Protein AF-A0A3D0PG69-F1 (afdb_monomer_lite)

pLDDT: mean 70.53, std 18.18, range [28.84, 92.44]

Foldseek 3Di:
DDPPDPPPLPFQAVVLQVQCQVCLQVVVLVSNQQQADQPDDCGSVNVSVVSVVVCQFFVNKHKHKDWDPADPVSWTKIKIWIWGWGDDPRWIKIKTKIWIWGWGDPNRHTYDIDTPDIDIDMDIDDDDDDDDDDDDDDDPPDDDDDD

Sequence (147 aa):
MSCQIPAAHAQLSGALVDQLESALNNGDTSALADLVASSDEIGGSELETRYSQLRRQFPDSQWTLAAGQDLADGRNTLNVSVVGNGSQDGRDFRLQASQTLAVRSNGLTLGSQEVLAEESIVRSGERDLAVSVMAPDTVLTGQRYDL

Structure (mmCIF, N/CA/C/O backbone):
data_AF-A0A3D0PG69-F1
#
_entry.id   AF-A0A3D0PG69-F1
#
loop_
_atom_site.group_PDB
_atom_site.id
_atom_site.type_symbol
_atom_site.label_atom_id
_atom_site.label_alt_id
_atom_site.label_comp_id
_atom_site.label_asym_id
_atom_site.label_entity_id
_atom_site.label_seq_id
_atom_site.pdbx_PDB_ins_code
_atom_site.Cartn_x
_atom_site.Cartn_y
_atom_site.Cartn_z
_atom_site.occupancy
_atom_site.B_iso_or_equiv
_atom_site.auth_seq_id
_atom_site.auth_comp_id
_atom_site.auth_asym_id
_atom_site.auth_atom_id
_atom_site.pdbx_PDB_model_num
ATOM 1 N N . MET A 1 1 ? 16.226 -1.590 -43.692 1.00 45.12 1 MET A N 1
ATOM 2 C CA . MET A 1 1 ? 16.018 -2.492 -42.540 1.00 45.12 1 MET A CA 1
ATOM 3 C C . MET A 1 1 ? 16.258 -1.673 -41.288 1.00 45.12 1 MET A C 1
ATOM 5 O O . MET A 1 1 ? 17.405 -1.447 -40.936 1.00 45.12 1 MET A O 1
ATOM 9 N N . SER A 1 2 ? 15.198 -1.130 -40.694 1.00 47.41 2 SER A N 1
ATOM 10 C CA . SER A 1 2 ? 15.302 -0.382 -39.440 1.00 47.41 2 SER A CA 1
ATOM 11 C C . SER A 1 2 ? 15.137 -1.377 -38.298 1.00 47.41 2 SER A C 1
ATOM 13 O O . SER A 1 2 ? 14.034 -1.865 -38.070 1.00 47.41 2 SER A O 1
ATOM 15 N N . CYS A 1 3 ? 16.232 -1.729 -37.625 1.00 42.84 3 CYS A N 1
ATOM 16 C CA . CYS A 1 3 ? 16.157 -2.422 -36.344 1.00 42.84 3 CYS A CA 1
ATOM 17 C C . CYS A 1 3 ? 15.635 -1.424 -35.310 1.00 42.84 3 CYS A C 1
ATOM 19 O O . CYS A 1 3 ? 16.377 -0.576 -34.822 1.00 42.84 3 CYS A O 1
ATOM 21 N N . GLN A 1 4 ? 14.343 -1.504 -35.016 1.00 44.91 4 GLN A N 1
ATOM 22 C CA . GLN A 1 4 ? 13.753 -0.851 -33.860 1.00 44.91 4 GLN A CA 1
ATOM 23 C C . GLN A 1 4 ? 14.171 -1.674 -32.638 1.00 44.91 4 GLN A C 1
ATOM 25 O O . GLN A 1 4 ? 13.688 -2.785 -32.432 1.00 44.91 4 GLN A O 1
ATOM 30 N N . ILE A 1 5 ? 15.149 -1.173 -31.885 1.00 46.53 5 ILE A N 1
ATOM 31 C CA . ILE A 1 5 ? 15.514 -1.723 -30.577 1.00 46.53 5 ILE A CA 1
ATOM 32 C C . ILE A 1 5 ? 14.275 -1.513 -29.695 1.00 46.53 5 ILE A C 1
ATOM 34 O O . ILE A 1 5 ? 13.860 -0.359 -29.550 1.00 46.53 5 ILE A O 1
ATOM 38 N N . PRO A 1 6 ? 13.629 -2.563 -29.156 1.00 43.38 6 PRO A N 1
ATOM 39 C CA . PRO A 1 6 ? 12.572 -2.346 -28.184 1.00 43.38 6 PRO A CA 1
ATOM 40 C C . PRO A 1 6 ? 13.209 -1.624 -26.997 1.00 43.38 6 PRO A C 1
ATOM 42 O O . PRO A 1 6 ? 14.226 -2.079 -26.471 1.00 43.38 6 PRO A O 1
ATOM 45 N N . ALA A 1 7 ? 12.657 -0.469 -26.619 1.00 45.06 7 ALA A N 1
ATOM 46 C CA . ALA A 1 7 ? 13.016 0.159 -25.360 1.00 45.06 7 ALA A CA 1
ATOM 47 C C . ALA A 1 7 ? 12.842 -0.911 -24.278 1.00 45.06 7 ALA A C 1
ATOM 49 O O . ALA A 1 7 ? 11.762 -1.487 -24.144 1.00 45.06 7 ALA A O 1
ATOM 50 N N . ALA A 1 8 ? 13.924 -1.246 -23.577 1.00 44.28 8 ALA A N 1
ATOM 51 C CA . ALA A 1 8 ? 13.836 -2.068 -22.387 1.00 44.28 8 ALA A CA 1
ATOM 52 C C . ALA A 1 8 ? 13.046 -1.243 -21.368 1.00 44.28 8 ALA A C 1
ATOM 54 O O . ALA A 1 8 ? 13.606 -0.380 -20.695 1.00 44.28 8 ALA A O 1
ATOM 55 N N . HIS A 1 9 ? 11.726 -1.422 -21.350 1.00 50.88 9 HIS A N 1
ATOM 56 C CA . HIS A 1 9 ? 10.867 -0.846 -20.331 1.00 50.88 9 HIS A CA 1
ATOM 57 C C . HIS A 1 9 ? 11.376 -1.396 -19.001 1.00 50.88 9 HIS A C 1
ATOM 59 O O . HIS A 1 9 ? 11.444 -2.612 -18.814 1.00 50.88 9 HIS A O 1
ATOM 65 N N . ALA A 1 10 ? 11.856 -0.512 -18.127 1.00 56.94 10 ALA A N 1
ATOM 66 C CA . ALA A 1 10 ? 12.294 -0.906 -16.801 1.00 56.94 10 ALA A CA 1
ATOM 67 C C . ALA A 1 10 ? 11.056 -1.432 -16.073 1.00 56.94 10 ALA A C 1
ATOM 69 O O . ALA A 1 10 ? 10.199 -0.660 -15.660 1.00 56.94 10 ALA A O 1
ATOM 70 N N . GLN A 1 11 ? 10.911 -2.752 -16.015 1.00 65.56 11 GLN A N 1
ATOM 71 C CA . GLN A 1 11 ? 9.825 -3.383 -15.283 1.00 65.56 11 GLN A CA 1
ATOM 72 C C . GLN A 1 11 ? 9.967 -3.025 -13.804 1.00 65.56 11 GLN A C 1
ATOM 74 O O . GLN A 1 11 ? 11.087 -3.010 -13.281 1.00 65.56 11 GLN A O 1
ATOM 79 N N . LEU A 1 12 ? 8.844 -2.764 -13.129 1.00 76.25 12 LEU A N 1
ATOM 80 C CA . LEU A 1 12 ? 8.826 -2.694 -11.668 1.00 76.25 12 LEU A CA 1
ATOM 81 C C . LEU A 1 12 ? 9.515 -3.943 -11.117 1.00 76.25 12 LEU A C 1
ATOM 83 O O . LEU A 1 12 ? 9.110 -5.073 -11.406 1.00 76.25 12 LEU A O 1
ATOM 87 N N . SER A 1 13 ? 10.591 -3.741 -10.362 1.00 81.69 13 SER A N 1
ATOM 88 C CA . SER A 1 13 ? 11.333 -4.851 -9.787 1.00 81.69 13 SER A CA 1
ATOM 89 C C . SER A 1 13 ? 10.478 -5.490 -8.694 1.00 81.69 13 SER A C 1
ATOM 91 O O . SER A 1 13 ? 9.988 -4.803 -7.800 1.00 81.69 13 SER A O 1
ATOM 93 N N . GLY A 1 14 ? 10.304 -6.816 -8.744 1.00 84.25 14 GLY A N 1
ATOM 94 C CA . GLY A 1 14 ? 9.565 -7.541 -7.699 1.00 84.25 14 GLY A CA 1
ATOM 95 C C . GLY A 1 14 ? 10.120 -7.232 -6.306 1.00 84.25 14 GLY A C 1
ATOM 96 O O . GLY A 1 14 ? 9.369 -6.886 -5.408 1.00 84.25 14 GLY A O 1
ATOM 97 N N . ALA A 1 15 ? 11.450 -7.161 -6.187 1.00 86.62 15 ALA A N 1
ATOM 98 C CA . ALA A 1 15 ? 12.126 -6.786 -4.949 1.00 86.62 15 ALA A CA 1
ATOM 99 C C . ALA A 1 15 ? 11.750 -5.390 -4.416 1.00 86.62 15 ALA A C 1
ATOM 101 O O . ALA A 1 15 ? 11.761 -5.200 -3.203 1.00 86.62 15 ALA A O 1
ATOM 102 N N . LEU A 1 16 ? 11.458 -4.406 -5.275 1.00 85.62 16 LEU A N 1
ATOM 103 C CA . LEU A 1 16 ? 10.971 -3.092 -4.836 1.00 85.62 16 LEU A CA 1
ATOM 104 C C . LEU A 1 16 ? 9.538 -3.201 -4.309 1.00 85.62 16 LEU A C 1
ATOM 106 O O . LEU A 1 16 ? 9.231 -2.630 -3.268 1.00 85.62 16 LEU A O 1
ATOM 110 N N . VAL A 1 17 ? 8.681 -3.965 -4.992 1.00 88.31 17 VAL A N 1
ATOM 111 C CA . VAL A 1 17 ? 7.297 -4.217 -4.559 1.00 88.31 17 VAL A CA 1
ATOM 112 C C . VAL A 1 17 ? 7.270 -4.918 -3.197 1.00 88.31 17 VAL A C 1
ATOM 114 O O . VAL A 1 17 ? 6.585 -4.444 -2.294 1.00 88.31 17 VAL A O 1
ATOM 117 N N . ASP A 1 18 ? 8.080 -5.964 -3.014 1.00 89.69 18 ASP A N 1
ATOM 118 C CA . ASP A 1 18 ? 8.226 -6.681 -1.739 1.00 89.69 18 ASP A CA 1
ATOM 119 C C . ASP A 1 18 ? 8.729 -5.760 -0.611 1.00 89.69 18 ASP A C 1
ATOM 121 O O . ASP A 1 18 ? 8.245 -5.814 0.520 1.00 89.69 18 ASP A O 1
ATOM 125 N N . GLN A 1 19 ? 9.694 -4.881 -0.906 1.00 89.81 19 GLN A N 1
ATOM 126 C CA . GLN A 1 19 ? 10.216 -3.919 0.072 1.00 89.81 19 GLN A CA 1
ATOM 127 C C . GLN A 1 19 ? 9.166 -2.881 0.482 1.00 89.81 19 GLN A C 1
ATOM 129 O O . GLN A 1 19 ? 9.054 -2.568 1.667 1.00 89.81 19 GLN A O 1
ATOM 134 N N . LEU A 1 20 ? 8.373 -2.380 -0.468 1.00 87.44 20 LEU A N 1
ATOM 135 C CA . LEU A 1 20 ? 7.282 -1.444 -0.195 1.00 87.44 20 LEU A CA 1
ATOM 136 C C . LEU A 1 20 ? 6.178 -2.093 0.638 1.00 87.44 20 LEU A C 1
ATOM 138 O O . LEU A 1 20 ? 5.721 -1.499 1.613 1.00 87.44 20 LEU A O 1
ATOM 142 N N . GLU A 1 21 ? 5.773 -3.314 0.286 1.00 90.12 21 GLU A N 1
ATOM 143 C CA . GLU A 1 21 ? 4.782 -4.073 1.049 1.00 90.12 21 GLU A CA 1
ATOM 144 C C . GLU A 1 21 ? 5.262 -4.333 2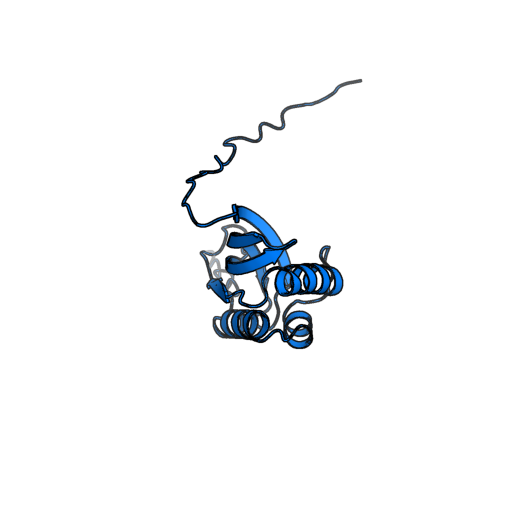.478 1.00 90.12 21 GLU A C 1
ATOM 146 O O . GLU A 1 21 ? 4.529 -4.087 3.438 1.00 90.12 21 GLU A O 1
ATOM 151 N N . SER A 1 22 ? 6.515 -4.763 2.634 1.00 91.19 22 SER A N 1
ATOM 152 C CA . SER A 1 22 ? 7.124 -4.975 3.945 1.00 91.19 22 SER A CA 1
ATOM 153 C C . SER A 1 22 ? 7.140 -3.688 4.770 1.00 91.19 22 SER A C 1
ATOM 155 O O . SER A 1 22 ? 6.712 -3.689 5.923 1.00 91.19 22 SER A O 1
ATOM 157 N N . ALA A 1 23 ? 7.563 -2.566 4.188 1.00 88.44 23 ALA A N 1
ATOM 158 C CA . ALA A 1 23 ? 7.626 -1.297 4.902 1.00 88.44 23 ALA A CA 1
ATOM 159 C C . ALA A 1 23 ? 6.224 -0.779 5.299 1.00 88.44 23 ALA A C 1
ATOM 161 O O . ALA A 1 23 ? 6.043 -0.295 6.420 1.00 88.44 23 ALA A O 1
ATOM 162 N N . LEU A 1 24 ? 5.208 -0.961 4.444 1.00 87.69 24 LEU A N 1
ATOM 163 C CA . LEU A 1 24 ? 3.808 -0.624 4.742 1.00 87.69 24 LEU A CA 1
ATOM 164 C C . LEU A 1 24 ? 3.199 -1.505 5.839 1.00 87.69 24 LEU A C 1
ATOM 166 O O . LEU A 1 24 ? 2.423 -1.007 6.653 1.00 87.69 24 LEU A O 1
ATOM 170 N N . ASN A 1 25 ? 3.535 -2.792 5.889 1.00 90.38 25 ASN A N 1
ATOM 171 C CA . ASN A 1 25 ? 3.008 -3.700 6.909 1.00 90.38 25 ASN A CA 1
ATOM 172 C C . ASN A 1 25 ? 3.746 -3.569 8.251 1.00 90.38 25 ASN A C 1
ATOM 174 O O . ASN A 1 25 ? 3.125 -3.635 9.313 1.00 90.38 25 ASN A O 1
ATOM 178 N N . ASN A 1 26 ? 5.055 -3.306 8.229 1.00 89.00 26 ASN A N 1
ATOM 179 C CA . ASN A 1 26 ? 5.850 -3.122 9.445 1.00 89.00 26 ASN A CA 1
ATOM 180 C C . ASN A 1 26 ? 5.699 -1.725 10.054 1.00 89.00 26 ASN A C 1
ATOM 182 O O . ASN A 1 26 ? 5.849 -1.559 11.269 1.00 89.00 26 ASN A O 1
ATOM 186 N N . GLY A 1 27 ? 5.306 -0.723 9.263 1.00 82.50 27 GLY A N 1
ATOM 187 C CA . GLY A 1 27 ? 5.246 0.648 9.759 1.00 82.50 27 GLY A CA 1
ATOM 188 C C . GLY A 1 27 ? 6.499 1.463 9.595 1.00 82.50 27 GLY A C 1
ATOM 189 O O . GLY A 1 27 ? 6.627 2.481 10.275 1.00 82.50 27 GLY A O 1
ATOM 190 N N . ASP A 1 28 ? 7.418 1.004 8.758 1.00 84.94 28 ASP A N 1
ATOM 191 C CA . ASP A 1 28 ? 8.731 1.601 8.603 1.00 84.94 28 ASP A CA 1
ATOM 192 C C . ASP A 1 28 ? 8.630 2.814 7.678 1.00 84.94 28 ASP A C 1
ATOM 194 O O . ASP A 1 28 ? 8.994 2.767 6.505 1.00 84.94 28 ASP A O 1
ATOM 198 N N . THR A 1 29 ? 8.118 3.929 8.208 1.00 77.88 29 THR A N 1
ATOM 199 C CA . THR A 1 29 ? 7.939 5.179 7.450 1.00 77.88 29 THR A CA 1
ATOM 200 C C . THR A 1 29 ? 9.245 5.692 6.855 1.00 77.88 29 THR A C 1
ATOM 202 O O . THR A 1 29 ? 9.240 6.200 5.740 1.00 77.88 29 THR A O 1
ATOM 205 N N . SER A 1 30 ? 10.374 5.491 7.544 1.00 79.38 30 SER A N 1
ATOM 206 C CA . SER A 1 30 ? 11.700 5.810 7.005 1.00 79.38 30 SER A CA 1
ATOM 207 C C . SER A 1 30 ? 12.048 4.954 5.787 1.00 79.38 30 SER A C 1
ATOM 209 O O . SER A 1 30 ? 12.489 5.493 4.781 1.00 79.38 30 SER A O 1
ATOM 211 N N . ALA A 1 31 ? 11.780 3.643 5.829 1.00 82.25 31 ALA A N 1
ATOM 212 C CA . ALA A 1 31 ? 12.003 2.771 4.677 1.00 82.25 31 ALA A CA 1
ATOM 213 C C . ALA A 1 31 ? 11.071 3.135 3.509 1.00 82.25 31 ALA A C 1
ATOM 215 O O . ALA A 1 31 ? 11.503 3.143 2.362 1.00 82.25 31 ALA A O 1
ATOM 216 N N . LEU A 1 32 ? 9.814 3.504 3.788 1.00 78.38 32 LEU A N 1
ATOM 217 C CA . LEU A 1 32 ? 8.897 4.014 2.762 1.00 78.38 32 LEU A CA 1
ATOM 218 C C . LEU A 1 32 ? 9.416 5.301 2.114 1.00 78.38 32 LEU A C 1
ATOM 220 O O . LEU A 1 32 ? 9.349 5.430 0.894 1.00 78.38 32 LEU A O 1
ATOM 224 N N . ALA A 1 33 ? 9.953 6.226 2.909 1.00 77.44 33 ALA A N 1
ATOM 225 C CA . ALA A 1 33 ? 10.520 7.474 2.412 1.00 77.44 33 ALA A CA 1
ATOM 226 C C . ALA A 1 33 ? 11.785 7.254 1.560 1.00 77.44 33 ALA A C 1
ATOM 228 O O . ALA A 1 33 ? 11.961 7.943 0.561 1.00 77.44 33 ALA A O 1
ATOM 229 N N . ASP A 1 34 ? 12.634 6.281 1.905 1.00 80.88 34 ASP A N 1
ATOM 230 C CA . ASP A 1 34 ? 13.805 5.900 1.098 1.00 80.88 34 ASP A CA 1
ATOM 231 C C . ASP A 1 34 ? 13.414 5.237 -0.237 1.00 80.88 34 ASP A C 1
ATOM 233 O O . ASP A 1 34 ? 14.069 5.443 -1.262 1.00 80.88 34 ASP A O 1
ATOM 237 N N . LEU A 1 35 ? 12.336 4.445 -0.247 1.00 79.75 35 LEU A N 1
ATOM 238 C CA . LEU A 1 35 ? 11.866 3.725 -1.436 1.00 79.75 35 LEU A CA 1
ATOM 239 C C . LEU A 1 35 ? 11.070 4.612 -2.401 1.00 79.75 35 LEU A C 1
ATOM 241 O O . LEU A 1 35 ? 10.968 4.280 -3.584 1.00 79.75 35 LEU A O 1
ATOM 245 N N . VAL A 1 36 ? 10.516 5.730 -1.931 1.00 75.81 36 VAL A N 1
ATOM 246 C CA . VAL A 1 36 ? 9.797 6.709 -2.755 1.00 75.81 36 VAL A CA 1
ATOM 247 C C . VAL A 1 36 ? 10.708 7.907 -3.001 1.00 75.81 36 VAL A C 1
ATOM 249 O O . VAL A 1 36 ? 10.960 8.724 -2.120 1.00 75.81 36 VAL A O 1
ATOM 252 N N . ALA A 1 37 ? 11.208 8.022 -4.231 1.00 65.94 37 ALA A N 1
ATOM 253 C CA . ALA A 1 37 ? 12.024 9.145 -4.655 1.00 65.94 37 ALA A CA 1
ATOM 254 C C . ALA A 1 37 ? 11.267 10.449 -4.382 1.00 65.94 37 ALA A C 1
ATOM 256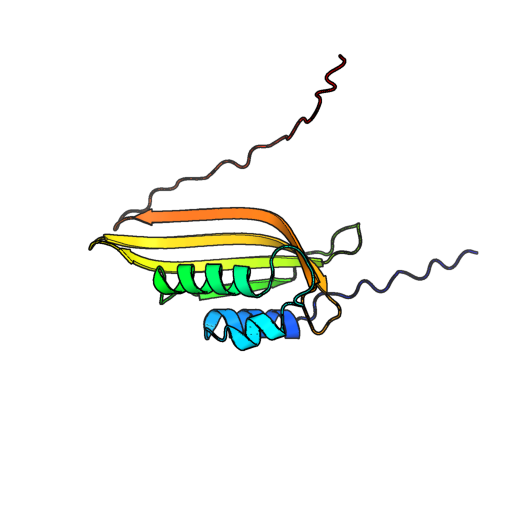 O O . ALA A 1 37 ? 10.159 10.658 -4.875 1.00 65.94 37 ALA A O 1
ATOM 257 N N . SER A 1 38 ? 11.887 11.339 -3.611 1.00 53.97 38 SER A N 1
ATOM 258 C CA . SER A 1 38 ? 11.283 12.558 -3.061 1.00 53.97 38 SER A CA 1
ATOM 259 C C . SER A 1 38 ? 10.977 13.648 -4.104 1.00 53.97 38 SER A C 1
ATOM 261 O O . SER A 1 38 ? 10.952 14.829 -3.765 1.00 53.97 38 SER A O 1
ATOM 263 N N . SER A 1 39 ? 10.833 13.289 -5.382 1.00 46.66 39 SER A N 1
ATOM 264 C CA . SER A 1 39 ? 11.053 14.199 -6.502 1.00 46.66 39 SER A CA 1
ATOM 265 C C . SER A 1 39 ? 9.817 14.729 -7.223 1.00 46.66 39 SER A C 1
ATOM 267 O O . SER A 1 39 ? 10.058 15.541 -8.100 1.00 46.66 39 SER A O 1
ATOM 269 N N . ASP A 1 40 ? 8.558 14.383 -6.907 1.00 46.28 40 ASP A N 1
ATOM 270 C CA . ASP A 1 40 ? 7.430 15.137 -7.504 1.00 46.28 40 ASP A CA 1
ATOM 271 C C . ASP A 1 40 ? 6.062 15.001 -6.790 1.00 46.28 40 ASP A C 1
ATOM 273 O O . ASP A 1 40 ? 5.662 13.909 -6.389 1.00 46.28 40 ASP A O 1
ATOM 277 N N . GLU A 1 41 ? 5.385 16.154 -6.668 1.00 47.94 41 GLU A N 1
ATOM 278 C CA . GLU A 1 41 ? 4.012 16.521 -6.231 1.00 47.94 41 GLU A CA 1
ATOM 279 C C . GLU A 1 41 ? 3.379 15.907 -4.966 1.00 47.94 41 GLU A C 1
ATOM 281 O O . GLU A 1 41 ? 2.749 16.647 -4.212 1.00 47.94 41 GLU A O 1
ATOM 286 N N . ILE A 1 42 ? 3.593 14.630 -4.650 1.00 51.47 42 ILE A N 1
ATOM 287 C CA . ILE A 1 42 ? 3.262 14.050 -3.339 1.00 51.47 42 ILE A CA 1
ATOM 288 C C . ILE A 1 42 ? 4.593 13.823 -2.635 1.00 51.47 42 ILE A C 1
ATOM 290 O O . ILE A 1 42 ? 5.175 12.742 -2.692 1.00 51.47 42 ILE A O 1
ATOM 294 N N . GLY A 1 43 ? 5.141 14.880 -2.034 1.00 52.69 43 GLY A N 1
ATOM 295 C CA . GLY A 1 43 ? 6.393 14.774 -1.284 1.00 52.69 43 GLY A CA 1
ATOM 296 C C . GLY A 1 43 ? 6.323 13.620 -0.280 1.00 52.69 43 GLY A C 1
ATOM 297 O O . GLY A 1 43 ? 5.252 13.360 0.274 1.00 52.69 43 GLY A O 1
ATOM 298 N N . GLY A 1 44 ? 7.453 12.947 -0.024 1.00 56.44 44 GLY A N 1
ATOM 299 C CA . GLY A 1 44 ? 7.531 11.824 0.927 1.00 56.44 44 GLY A CA 1
ATOM 300 C C . GLY A 1 44 ? 6.786 12.112 2.238 1.00 56.44 44 GLY A C 1
ATOM 301 O O . GLY A 1 44 ? 6.028 11.277 2.717 1.00 56.44 44 GLY A O 1
ATOM 302 N N . SER A 1 45 ? 6.833 13.365 2.698 1.00 60.75 45 SER A N 1
ATOM 303 C CA . SER A 1 45 ? 6.133 13.857 3.887 1.00 60.75 45 SER A CA 1
ATOM 304 C C . SER A 1 45 ? 4.595 13.803 3.835 1.00 60.75 45 SER A C 1
ATOM 306 O O . SER A 1 45 ? 3.963 13.586 4.871 1.00 60.75 45 SER A O 1
ATOM 308 N N . GLU A 1 46 ? 3.955 13.995 2.677 1.00 64.69 46 GLU A N 1
ATOM 309 C CA . GLU A 1 46 ? 2.493 13.881 2.553 1.00 64.69 46 GLU A CA 1
ATOM 310 C C . GLU A 1 46 ? 2.052 12.413 2.532 1.00 64.69 46 GLU A C 1
ATOM 312 O O . GLU A 1 46 ? 1.088 12.052 3.212 1.00 64.69 46 GLU A O 1
ATOM 317 N N . LEU A 1 47 ? 2.800 11.547 1.840 1.00 69.31 47 LEU A N 1
ATOM 318 C CA . LEU A 1 47 ? 2.587 10.100 1.887 1.00 69.31 47 LEU A CA 1
ATOM 319 C C . LEU A 1 47 ? 2.753 9.566 3.317 1.00 69.31 47 LEU A C 1
ATOM 321 O O . LEU A 1 47 ? 1.869 8.874 3.819 1.00 69.31 47 LEU A O 1
ATOM 325 N N . GLU A 1 48 ? 3.833 9.949 3.999 1.00 69.19 48 GLU A N 1
ATOM 326 C CA . GLU A 1 48 ? 4.097 9.607 5.400 1.00 69.19 48 GLU A CA 1
ATOM 327 C C . GLU A 1 48 ? 2.971 10.084 6.325 1.00 69.19 48 GLU A C 1
ATOM 329 O O . GLU A 1 48 ? 2.519 9.339 7.200 1.00 69.19 48 GLU A O 1
ATOM 334 N N . THR A 1 49 ? 2.473 11.308 6.121 1.00 70.56 49 THR A N 1
ATOM 335 C CA . THR A 1 49 ? 1.373 11.868 6.918 1.00 70.56 49 THR A CA 1
ATOM 336 C C . THR A 1 49 ? 0.077 11.093 6.695 1.00 70.56 49 THR A C 1
ATOM 338 O O . THR A 1 49 ? -0.587 10.712 7.665 1.00 70.56 49 THR A O 1
ATOM 341 N N . ARG A 1 50 ? -0.285 10.826 5.434 1.00 74.94 50 ARG A N 1
ATOM 342 C CA . ARG A 1 50 ? -1.487 10.057 5.075 1.00 74.94 50 ARG A CA 1
ATOM 343 C C . ARG A 1 50 ? -1.414 8.636 5.624 1.00 74.94 50 ARG A C 1
ATOM 345 O O . ARG A 1 50 ? -2.366 8.180 6.256 1.00 74.94 50 ARG A O 1
ATOM 352 N N . TYR A 1 51 ? -0.271 7.979 5.460 1.00 80.75 51 TYR A N 1
ATOM 353 C CA . TYR A 1 51 ? -0.016 6.649 5.998 1.00 80.75 51 TYR A CA 1
ATOM 354 C C . TYR A 1 51 ? -0.127 6.625 7.532 1.00 80.75 51 TYR A C 1
ATOM 356 O O . TYR A 1 51 ? -0.846 5.800 8.096 1.00 80.75 51 TYR A O 1
ATOM 364 N N . SER A 1 52 ? 0.487 7.591 8.220 1.00 78.25 52 SER A N 1
ATOM 365 C CA . SER A 1 52 ? 0.440 7.697 9.685 1.00 78.25 52 SER A CA 1
ATOM 366 C C . SER A 1 52 ? -0.964 7.987 10.226 1.00 78.25 52 SER A C 1
ATOM 368 O O . SER A 1 52 ? -1.307 7.558 11.328 1.00 78.25 52 SER A O 1
ATOM 370 N N . GLN A 1 53 ? -1.789 8.740 9.492 1.00 80.00 53 GLN A N 1
ATOM 371 C CA . GLN A 1 53 ? -3.201 8.952 9.835 1.00 80.00 53 GLN A CA 1
ATOM 372 C C . GLN A 1 53 ? -3.998 7.653 9.683 1.00 80.00 53 GLN A C 1
ATOM 374 O O . GLN A 1 53 ? -4.700 7.260 10.615 1.00 80.00 53 GLN A O 1
ATOM 379 N N . LEU A 1 54 ? -3.843 6.959 8.550 1.00 80.75 54 LEU A N 1
ATOM 380 C CA . LEU A 1 54 ? -4.545 5.707 8.277 1.00 80.75 54 LEU A CA 1
ATOM 381 C C . LEU A 1 54 ? -4.189 4.643 9.313 1.00 80.75 54 LEU A C 1
ATOM 383 O O . LEU A 1 54 ? -5.085 4.031 9.880 1.00 80.75 54 LEU A O 1
ATOM 387 N N . ARG A 1 55 ? -2.906 4.482 9.645 1.00 83.19 55 ARG A N 1
ATOM 388 C CA . ARG A 1 55 ? -2.459 3.489 10.629 1.00 83.19 55 ARG A CA 1
ATOM 389 C C . ARG A 1 55 ? -2.916 3.790 12.055 1.00 83.19 55 ARG A C 1
ATOM 391 O O . ARG A 1 55 ? -3.120 2.871 12.835 1.00 83.19 55 ARG A O 1
ATOM 398 N N . ARG A 1 56 ? -3.134 5.062 12.405 1.00 82.31 56 ARG A N 1
ATOM 399 C CA . ARG A 1 56 ? -3.775 5.421 13.684 1.00 82.31 56 ARG A CA 1
ATOM 400 C C . ARG A 1 56 ? -5.250 5.033 13.723 1.00 82.31 56 ARG A C 1
ATOM 402 O O . ARG A 1 56 ? -5.747 4.691 14.789 1.00 82.31 56 ARG A O 1
ATOM 409 N N . GLN A 1 57 ? -5.940 5.107 12.587 1.00 79.62 57 GLN A N 1
ATOM 410 C CA . GLN A 1 57 ? -7.353 4.748 12.488 1.00 79.62 57 GLN A CA 1
ATOM 411 C C . GLN A 1 57 ? -7.562 3.235 12.322 1.00 79.62 57 GLN A C 1
ATOM 413 O O . GLN A 1 57 ? -8.531 2.697 12.847 1.00 79.62 57 GLN A O 1
ATOM 418 N N . PHE A 1 58 ? -6.641 2.560 11.633 1.00 83.56 58 PHE A N 1
ATOM 419 C CA . PHE A 1 58 ? -6.654 1.130 11.336 1.00 83.56 58 PHE A CA 1
ATOM 420 C C . PHE A 1 58 ? -5.304 0.501 11.739 1.00 83.56 58 PHE A C 1
ATOM 422 O O . PHE A 1 58 ? -4.454 0.259 10.873 1.00 83.56 58 PHE A O 1
ATOM 429 N N . PRO A 1 59 ? -5.064 0.278 13.046 1.00 83.31 59 PRO A N 1
ATOM 430 C CA . PRO A 1 59 ? -3.777 -0.209 13.557 1.00 83.31 59 PRO A CA 1
ATOM 431 C C . PRO A 1 59 ? -3.406 -1.596 13.026 1.00 83.31 59 PRO A C 1
ATOM 433 O O . PRO A 1 59 ? -2.231 -1.856 12.782 1.00 83.31 59 PRO A O 1
ATOM 436 N N . ASP A 1 60 ? -4.404 -2.441 12.771 1.00 84.56 60 ASP A N 1
ATOM 437 C CA . ASP A 1 60 ? -4.240 -3.793 12.227 1.00 84.56 60 ASP A CA 1
ATOM 438 C C . ASP A 1 60 ? -4.340 -3.830 10.691 1.00 84.56 60 ASP A C 1
ATOM 440 O O . ASP A 1 60 ? -4.698 -4.856 10.108 1.00 84.56 60 ASP A O 1
ATOM 444 N N . SER A 1 61 ? -4.088 -2.701 10.018 1.00 86.25 61 SER A N 1
ATOM 445 C CA . SER A 1 61 ? -4.134 -2.648 8.556 1.00 86.25 61 SER A CA 1
ATOM 446 C C . SER A 1 61 ? -3.091 -3.571 7.921 1.00 86.25 61 SER A C 1
ATOM 448 O O . SER A 1 61 ? -1.933 -3.603 8.327 1.00 86.25 61 SER A O 1
ATOM 450 N N . GLN A 1 62 ? -3.527 -4.321 6.912 1.00 92.38 62 GLN A N 1
ATOM 451 C CA . GLN A 1 62 ? -2.718 -5.212 6.092 1.00 92.38 62 GLN A CA 1
ATOM 452 C C . GLN A 1 62 ? -2.721 -4.681 4.665 1.00 92.38 62 GLN A C 1
ATOM 454 O O . GLN A 1 62 ? -3.784 -4.473 4.073 1.00 92.38 62 GLN A O 1
ATOM 459 N N . TRP A 1 63 ? -1.529 -4.463 4.135 1.00 91.31 63 TRP A N 1
ATOM 460 C CA . TRP A 1 63 ? -1.274 -3.942 2.805 1.00 91.31 63 TRP A CA 1
ATOM 461 C C . TRP A 1 63 ? -0.811 -5.070 1.888 1.00 91.31 63 TRP A C 1
ATOM 463 O O . TRP A 1 63 ? -0.031 -5.929 2.292 1.00 91.31 63 TRP A O 1
ATOM 473 N N . THR A 1 64 ? -1.279 -5.050 0.646 1.00 92.44 64 THR A N 1
ATOM 474 C CA . THR A 1 64 ? -0.858 -5.972 -0.411 1.00 92.44 64 THR A CA 1
ATOM 475 C C . THR A 1 64 ? -0.530 -5.178 -1.658 1.00 92.44 64 THR A C 1
ATOM 477 O O . THR A 1 64 ? -1.340 -4.354 -2.096 1.00 92.44 64 THR A O 1
ATOM 480 N N . LEU A 1 65 ? 0.661 -5.392 -2.209 1.00 89.81 65 LEU A N 1
ATOM 481 C CA . LEU A 1 65 ? 1.125 -4.703 -3.404 1.00 89.81 65 LEU A CA 1
ATOM 482 C C . LEU A 1 65 ? 1.428 -5.707 -4.511 1.00 89.81 65 LEU A C 1
ATOM 484 O O . LEU A 1 65 ? 1.972 -6.783 -4.285 1.00 89.81 65 LEU A O 1
ATOM 488 N N . ALA A 1 66 ? 1.092 -5.337 -5.741 1.00 89.38 66 ALA A N 1
ATOM 489 C CA . ALA A 1 66 ? 1.381 -6.150 -6.910 1.00 89.38 66 ALA A CA 1
ATOM 490 C C . ALA A 1 66 ? 1.762 -5.273 -8.100 1.00 89.38 66 ALA A C 1
ATOM 492 O O . ALA A 1 66 ? 1.156 -4.230 -8.342 1.00 89.38 66 ALA A O 1
ATOM 493 N N . ALA A 1 67 ? 2.752 -5.715 -8.874 1.00 88.12 67 ALA A N 1
ATOM 494 C CA . ALA A 1 67 ? 3.015 -5.122 -10.176 1.00 88.12 67 ALA A CA 1
ATOM 495 C C . ALA A 1 67 ? 1.882 -5.499 -11.145 1.00 88.12 67 ALA A C 1
ATOM 497 O O . ALA A 1 67 ? 1.541 -6.674 -11.296 1.00 88.12 67 ALA A O 1
ATOM 498 N N . GLY A 1 68 ? 1.304 -4.489 -11.786 1.00 84.50 68 GLY A N 1
ATOM 499 C CA . GLY A 1 68 ? 0.317 -4.636 -12.847 1.00 84.50 68 GLY A CA 1
ATOM 500 C C . GLY A 1 68 ? 0.964 -4.697 -14.231 1.00 84.50 68 GLY A C 1
ATOM 501 O O . GLY A 1 68 ? 2.175 -4.852 -14.377 1.00 84.50 68 GLY A O 1
ATOM 502 N N . GLN A 1 69 ? 0.142 -4.560 -15.272 1.00 82.88 69 GLN A N 1
ATOM 503 C CA . GLN A 1 69 ? 0.640 -4.486 -16.646 1.00 82.88 69 GLN A CA 1
ATOM 504 C C . GLN A 1 69 ? 1.247 -3.113 -16.935 1.00 82.88 69 GLN A C 1
ATOM 506 O O . GLN A 1 69 ? 0.677 -2.092 -16.554 1.00 82.88 69 GLN A O 1
ATOM 511 N N . ASP A 1 70 ? 2.372 -3.083 -17.642 1.00 84.19 70 ASP A N 1
ATOM 512 C CA . ASP A 1 70 ? 2.966 -1.829 -18.096 1.00 84.19 70 ASP A CA 1
ATOM 513 C C . ASP A 1 70 ? 2.025 -1.086 -19.057 1.00 84.19 70 ASP A C 1
ATOM 515 O O . ASP A 1 70 ? 1.345 -1.683 -19.898 1.00 84.19 70 ASP A O 1
ATOM 519 N N . LEU A 1 71 ? 1.991 0.236 -18.927 1.00 81.12 71 LEU A N 1
ATOM 520 C CA . LEU A 1 71 ? 1.225 1.120 -19.788 1.00 81.12 71 LEU A CA 1
ATOM 521 C C . LEU A 1 71 ? 1.928 1.305 -21.137 1.00 81.12 71 LEU A C 1
ATOM 523 O O . LEU A 1 71 ? 3.154 1.276 -21.249 1.00 81.12 71 LEU A O 1
ATOM 527 N N . ALA A 1 72 ? 1.138 1.573 -22.179 1.00 78.81 72 ALA A N 1
ATOM 528 C CA . ALA A 1 72 ? 1.643 1.781 -23.539 1.00 78.81 72 ALA A CA 1
ATOM 529 C C . ALA A 1 72 ? 2.576 3.002 -23.679 1.00 78.81 72 ALA A C 1
ATOM 531 O O . ALA A 1 72 ? 3.313 3.105 -24.658 1.00 78.81 72 ALA A O 1
ATOM 532 N N . ASP A 1 73 ? 2.546 3.923 -22.713 1.00 79.12 73 ASP A N 1
ATOM 533 C CA . ASP A 1 73 ? 3.413 5.102 -22.640 1.00 79.12 73 ASP A CA 1
ATOM 534 C C . ASP A 1 73 ? 4.757 4.835 -21.927 1.00 79.12 73 ASP A C 1
ATOM 536 O O . ASP A 1 73 ? 5.559 5.756 -21.744 1.00 79.12 73 ASP A O 1
ATOM 540 N N . GLY A 1 74 ? 5.012 3.582 -21.531 1.00 78.12 74 GLY A N 1
ATOM 541 C CA . GLY A 1 74 ? 6.253 3.136 -20.903 1.00 78.12 74 GLY A CA 1
ATOM 542 C C . GLY A 1 74 ? 6.310 3.322 -19.385 1.00 78.12 74 GLY A C 1
ATOM 543 O O . GLY A 1 74 ? 7.375 3.116 -18.802 1.00 78.12 74 GLY A O 1
ATOM 544 N N . ARG A 1 75 ? 5.211 3.723 -18.733 1.00 83.81 75 ARG A N 1
ATOM 545 C CA . ARG A 1 75 ? 5.080 3.668 -17.266 1.00 83.81 75 ARG A CA 1
ATOM 546 C C . ARG A 1 75 ? 4.688 2.266 -16.805 1.00 83.81 75 ARG A C 1
ATOM 548 O O . ARG A 1 75 ? 4.043 1.528 -17.541 1.00 83.81 75 ARG A O 1
ATOM 555 N N . ASN A 1 76 ? 5.031 1.915 -15.573 1.00 85.69 76 ASN A N 1
ATOM 556 C CA . ASN A 1 76 ? 4.583 0.669 -14.958 1.00 85.69 76 ASN A CA 1
ATOM 557 C C . ASN A 1 76 ? 3.274 0.885 -14.193 1.00 85.69 76 ASN A C 1
ATOM 559 O O . ASN A 1 76 ? 2.956 2.011 -13.811 1.00 85.69 76 ASN A O 1
ATOM 563 N N . THR A 1 77 ? 2.560 -0.199 -13.902 1.00 85.75 77 THR A N 1
ATOM 564 C CA . THR A 1 77 ? 1.377 -0.161 -13.033 1.00 85.75 77 THR A CA 1
ATOM 565 C C . THR A 1 77 ? 1.687 -0.796 -11.682 1.00 85.75 77 THR A C 1
ATOM 567 O O . THR A 1 77 ? 2.276 -1.873 -11.629 1.00 85.75 77 THR A O 1
ATOM 570 N N . LEU A 1 78 ? 1.263 -0.163 -10.591 1.00 85.94 78 LEU A N 1
ATOM 571 C CA . LEU A 1 78 ? 1.326 -0.697 -9.234 1.00 85.94 78 LEU A CA 1
ATOM 572 C C . LEU A 1 78 ? -0.088 -0.784 -8.657 1.00 85.94 78 LEU A C 1
ATOM 574 O O . LEU A 1 78 ? -0.774 0.225 -8.504 1.00 85.94 78 LEU A O 1
ATOM 578 N N . ASN A 1 79 ? -0.521 -1.993 -8.330 1.00 88.88 79 ASN A N 1
ATOM 579 C CA . ASN A 1 79 ? -1.759 -2.246 -7.614 1.00 88.88 79 ASN A CA 1
ATOM 580 C C . ASN A 1 79 ? -1.468 -2.256 -6.114 1.00 88.88 79 ASN A C 1
ATOM 582 O O . ASN A 1 79 ? -0.588 -2.977 -5.653 1.00 88.88 79 ASN A O 1
ATOM 586 N N . VAL 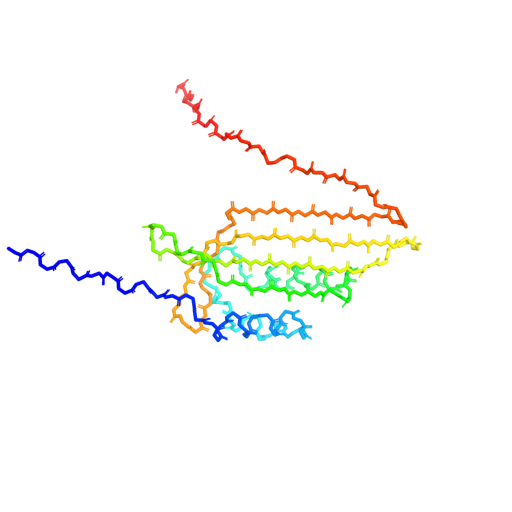A 1 80 ? -2.221 -1.465 -5.360 1.00 86.88 80 VAL A N 1
ATOM 587 C CA . VAL A 1 80 ? -2.133 -1.348 -3.905 1.00 86.88 80 VAL A CA 1
ATOM 588 C C . VAL A 1 80 ? -3.488 -1.729 -3.336 1.00 86.88 80 VAL A C 1
ATOM 590 O O . VAL A 1 80 ? -4.517 -1.281 -3.828 1.00 86.88 80 VAL A O 1
ATOM 593 N N . SER A 1 81 ? -3.524 -2.569 -2.314 1.00 89.50 81 SER A N 1
ATOM 594 C CA . SER A 1 81 ? -4.745 -2.896 -1.580 1.00 89.50 81 SER A CA 1
ATOM 595 C C . SER A 1 81 ? -4.479 -2.834 -0.089 1.00 89.50 81 SER A C 1
ATOM 597 O O . SER A 1 81 ? -3.402 -3.207 0.364 1.00 89.50 81 SER A O 1
ATOM 599 N N . VAL A 1 82 ? -5.458 -2.361 0.674 1.00 88.88 82 VAL A N 1
ATOM 600 C CA . VAL A 1 82 ? -5.400 -2.316 2.131 1.00 88.88 82 VAL A CA 1
ATOM 601 C C . VAL A 1 82 ? -6.715 -2.797 2.718 1.00 88.88 82 VAL A C 1
ATOM 603 O O . VAL A 1 82 ? -7.801 -2.371 2.319 1.00 88.88 82 VAL A O 1
ATOM 606 N N . VAL A 1 83 ? -6.610 -3.683 3.698 1.00 89.06 83 VAL A N 1
ATOM 607 C CA . VAL A 1 83 ? -7.719 -4.080 4.564 1.00 89.06 83 VAL A CA 1
ATOM 608 C C . VAL A 1 83 ? -7.360 -3.731 5.993 1.00 89.06 83 VAL A C 1
ATOM 610 O O . VAL A 1 83 ? -6.201 -3.819 6.374 1.00 89.06 83 VAL A O 1
ATOM 613 N N . GLY A 1 84 ? -8.323 -3.318 6.803 1.00 86.44 84 GLY A N 1
ATOM 614 C CA . GLY A 1 84 ? -8.026 -2.973 8.187 1.00 86.44 84 GLY A CA 1
ATOM 615 C C . GLY A 1 84 ? -9.259 -2.904 9.059 1.00 86.44 84 GLY A C 1
ATOM 616 O O . GLY A 1 84 ? -10.378 -2.712 8.583 1.00 86.44 84 GLY A O 1
ATOM 617 N N . ASN A 1 85 ? -9.036 -3.043 10.357 1.00 84.88 85 ASN A N 1
ATOM 618 C CA . ASN A 1 85 ? -10.043 -2.861 11.386 1.00 84.88 85 ASN A CA 1
ATOM 619 C C . ASN A 1 85 ? -9.664 -1.655 12.239 1.00 84.88 85 ASN A C 1
ATOM 621 O O . ASN A 1 85 ? -8.488 -1.424 12.504 1.00 84.88 85 ASN A O 1
ATOM 625 N N . GLY A 1 86 ? -10.661 -0.871 12.626 1.00 81.12 86 GLY A N 1
ATOM 626 C CA . GLY A 1 86 ? -10.476 0.328 13.429 1.00 81.12 86 GLY A CA 1
ATOM 627 C C . GLY A 1 86 ? -11.658 0.546 14.352 1.00 81.12 86 GLY A C 1
ATOM 628 O O . GLY A 1 86 ? -12.758 0.081 14.062 1.00 81.12 86 GLY A O 1
ATOM 629 N N . SER A 1 87 ? -11.452 1.288 15.434 1.00 74.31 87 SER A N 1
ATOM 630 C CA . SER A 1 87 ? -12.528 1.658 16.351 1.00 74.31 87 SER A CA 1
ATOM 631 C C . SER A 1 87 ? -12.461 3.155 16.636 1.00 74.31 87 SER A C 1
ATOM 633 O O . SER A 1 87 ? -11.404 3.689 16.965 1.00 74.31 87 SER A O 1
ATOM 635 N N . GLN A 1 88 ? -13.592 3.847 16.513 1.00 72.25 88 GLN A N 1
ATOM 636 C CA . GLN A 1 88 ? -13.687 5.286 16.760 1.00 72.25 88 GLN A CA 1
ATOM 637 C C . GLN A 1 88 ? -14.988 5.606 17.499 1.00 72.25 88 GLN A C 1
ATOM 639 O O . GLN A 1 88 ? -16.068 5.186 17.078 1.00 72.25 88 GLN A O 1
ATOM 644 N N . ASP A 1 89 ? -14.885 6.343 18.610 1.00 77.25 89 ASP A N 1
ATOM 645 C CA . ASP A 1 89 ? -16.020 6.712 19.473 1.00 77.25 89 ASP A CA 1
ATOM 646 C C . ASP A 1 89 ? -16.883 5.502 19.894 1.00 77.25 89 ASP A C 1
ATOM 648 O O . ASP A 1 89 ? -18.112 5.566 19.913 1.00 77.25 89 ASP A O 1
ATOM 652 N N . GLY A 1 90 ? -16.236 4.366 20.186 1.00 75.94 90 GLY A N 1
ATOM 653 C CA . GLY A 1 90 ? -16.909 3.129 20.603 1.00 75.94 90 GLY A CA 1
ATOM 654 C C . GLY A 1 90 ? -17.637 2.373 19.486 1.00 75.94 90 GLY A C 1
ATOM 655 O O . GLY A 1 90 ? -18.448 1.500 19.782 1.00 75.94 90 GLY A O 1
ATOM 656 N N . ARG A 1 91 ? -17.379 2.701 18.213 1.00 75.88 91 ARG A N 1
ATOM 657 C CA . ARG A 1 91 ? -17.898 1.973 17.045 1.00 75.88 91 ARG A CA 1
ATOM 658 C C . ARG A 1 91 ? -16.762 1.313 16.283 1.00 75.88 91 ARG A C 1
ATOM 660 O O . ARG A 1 91 ? -15.744 1.960 16.051 1.00 75.88 91 ARG A O 1
ATOM 667 N N . ASP A 1 92 ? -16.982 0.080 15.846 1.00 79.44 92 ASP A N 1
ATOM 668 C CA . ASP A 1 92 ? -16.035 -0.654 15.011 1.00 79.44 92 ASP A CA 1
ATOM 669 C C . ASP A 1 92 ? -16.272 -0.400 13.523 1.00 79.44 92 ASP A C 1
ATOM 671 O O . ASP A 1 92 ? -17.410 -0.336 13.036 1.00 79.44 92 ASP A O 1
ATOM 675 N N . PHE A 1 93 ? -15.163 -0.288 12.803 1.00 77.25 93 PHE A N 1
ATOM 676 C CA . PHE A 1 93 ? -15.090 -0.021 11.381 1.00 77.25 93 PHE A CA 1
ATOM 677 C C . PHE A 1 93 ? -14.184 -1.039 10.691 1.00 77.25 93 PHE A C 1
ATOM 679 O O . PHE A 1 93 ? -13.169 -1.477 11.237 1.00 77.25 93 PHE A O 1
ATOM 686 N N . ARG A 1 94 ? -14.532 -1.384 9.452 1.00 83.19 94 ARG A N 1
ATOM 687 C CA . ARG A 1 94 ? -13.680 -2.151 8.543 1.00 83.19 94 ARG A CA 1
ATOM 688 C C . ARG A 1 94 ? -13.389 -1.326 7.298 1.00 83.19 94 ARG A C 1
ATOM 690 O O . ARG A 1 94 ? -14.324 -0.849 6.655 1.00 83.19 94 ARG A O 1
ATOM 697 N N . LEU A 1 95 ? -12.110 -1.193 6.973 1.00 84.06 95 LEU A N 1
ATOM 698 C CA . LEU A 1 95 ? -11.604 -0.623 5.732 1.00 84.06 95 LEU A CA 1
ATOM 699 C C . LEU A 1 95 ? -11.323 -1.748 4.739 1.00 84.06 95 LEU A C 1
ATOM 701 O O . LEU A 1 95 ? -10.686 -2.741 5.088 1.00 84.06 95 LEU A O 1
ATOM 705 N N . GLN A 1 96 ? -11.762 -1.556 3.502 1.00 86.81 96 GLN A N 1
ATOM 706 C CA . GLN A 1 96 ? -11.250 -2.256 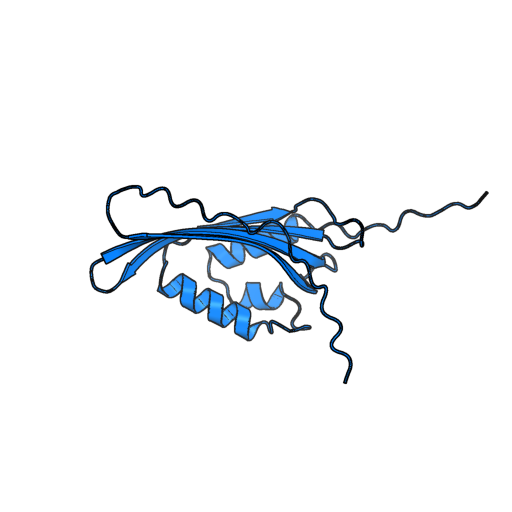2.334 1.00 86.81 96 GLN A CA 1
ATOM 707 C C . GLN A 1 96 ? -11.049 -1.216 1.239 1.00 86.81 96 GLN A C 1
ATOM 709 O O . GLN A 1 96 ? -12.016 -0.600 0.796 1.00 86.81 96 GLN A O 1
ATOM 714 N N . ALA A 1 97 ? -9.809 -1.004 0.822 1.00 83.25 97 ALA A N 1
ATOM 715 C CA . ALA A 1 97 ? -9.478 -0.073 -0.241 1.00 83.25 97 ALA A CA 1
ATOM 716 C C . ALA A 1 97 ? -8.504 -0.706 -1.229 1.00 83.25 97 ALA A C 1
ATOM 718 O O . ALA A 1 97 ? -7.676 -1.537 -0.862 1.00 83.25 97 ALA A O 1
ATOM 719 N N . SER A 1 98 ? -8.618 -0.307 -2.488 1.00 85.00 98 SER A N 1
ATOM 720 C CA . SER A 1 98 ? -7.707 -0.683 -3.556 1.00 85.00 98 SER A CA 1
ATOM 721 C C . SER A 1 98 ? -7.422 0.519 -4.445 1.00 85.00 98 SER A C 1
ATOM 723 O O . SER A 1 98 ? -8.269 1.388 -4.642 1.00 85.00 98 SER A O 1
ATOM 725 N N . GLN A 1 99 ? -6.208 0.582 -4.967 1.00 85.31 99 GLN A N 1
ATOM 726 C CA . GLN A 1 99 ? -5.738 1.654 -5.820 1.00 85.31 99 GLN A CA 1
ATOM 727 C C . GLN A 1 99 ? -4.854 1.072 -6.918 1.00 85.31 99 GLN A C 1
ATOM 729 O O . GLN A 1 99 ? -4.107 0.119 -6.704 1.00 85.31 99 GLN A O 1
ATOM 734 N N . THR A 1 100 ? -4.944 1.646 -8.109 1.00 83.81 100 THR A N 1
ATOM 735 C CA . THR A 1 100 ? -4.061 1.342 -9.232 1.00 83.81 100 THR A CA 1
ATOM 736 C C . THR A 1 100 ? -3.309 2.610 -9.592 1.00 83.81 100 THR A C 1
ATOM 738 O O . THR A 1 100 ? -3.924 3.635 -9.883 1.00 83.81 100 THR A O 1
ATOM 741 N N . LEU A 1 101 ? -1.984 2.540 -9.556 1.00 83.06 101 LEU A N 1
ATOM 742 C CA . LEU A 1 101 ? -1.084 3.661 -9.780 1.00 83.06 101 LEU A CA 1
ATOM 743 C C . LEU A 1 101 ? -0.290 3.445 -11.066 1.00 83.06 101 LEU A C 1
ATOM 745 O O . LEU A 1 101 ? 0.280 2.374 -11.255 1.00 83.06 101 LEU A O 1
ATOM 749 N N . ALA A 1 102 ? -0.185 4.464 -11.910 1.00 85.25 102 ALA A N 1
ATOM 750 C CA . ALA A 1 102 ? 0.882 4.547 -12.893 1.00 85.25 102 ALA A CA 1
ATOM 751 C C . ALA A 1 102 ? 2.125 5.087 -12.197 1.00 85.25 102 ALA A C 1
ATOM 753 O O . ALA A 1 102 ? 2.084 6.155 -11.588 1.00 85.25 102 ALA A O 1
ATOM 754 N N . VAL A 1 103 ? 3.234 4.369 -12.301 1.00 81.50 103 VAL A N 1
ATOM 755 C CA . VAL A 1 103 ? 4.484 4.732 -11.639 1.00 81.50 103 VAL A CA 1
ATOM 756 C C . VAL A 1 103 ? 5.643 4.694 -12.620 1.00 81.50 103 VAL A C 1
ATOM 758 O O . VAL A 1 103 ? 5.671 3.901 -13.564 1.00 81.50 103 VAL A O 1
ATOM 761 N N . ARG A 1 104 ? 6.632 5.555 -12.393 1.00 81.88 104 ARG A N 1
ATOM 762 C CA . ARG A 1 104 ? 7.968 5.374 -12.974 1.00 81.88 104 ARG A CA 1
ATOM 763 C C . ARG A 1 104 ? 8.871 4.765 -11.920 1.00 81.88 104 ARG A C 1
ATOM 765 O O . ARG A 1 104 ? 8.796 5.147 -10.761 1.00 81.88 104 ARG A O 1
ATOM 772 N N . SER A 1 105 ? 9.754 3.858 -12.310 1.00 77.19 105 SER A N 1
ATOM 773 C CA . SER A 1 105 ? 10.789 3.337 -11.420 1.00 77.19 105 SER A CA 1
ATOM 774 C C . SER A 1 105 ? 12.138 3.327 -12.125 1.00 77.19 105 SER A C 1
ATOM 776 O O . SER A 1 105 ? 12.223 3.125 -13.334 1.00 77.19 105 SER A O 1
ATOM 778 N N . ASN A 1 106 ? 13.203 3.544 -11.357 1.00 74.06 106 ASN A N 1
ATOM 779 C CA . ASN A 1 106 ? 14.579 3.302 -11.801 1.00 74.06 106 ASN A CA 1
ATOM 780 C C . ASN A 1 106 ? 15.082 1.898 -11.389 1.00 74.06 106 ASN A C 1
ATOM 782 O O . ASN A 1 106 ? 16.268 1.609 -11.527 1.00 74.06 106 ASN A O 1
ATOM 786 N N . GLY A 1 107 ? 14.196 1.046 -10.857 1.00 70.00 107 GLY A N 1
ATOM 787 C CA . GLY A 1 107 ? 14.487 -0.298 -10.351 1.00 70.00 107 GLY A CA 1
ATOM 788 C C . GLY A 1 107 ? 14.850 -0.366 -8.863 1.00 70.00 107 GLY A C 1
ATOM 789 O O . GLY A 1 107 ? 14.755 -1.448 -8.282 1.00 70.00 107 GLY A O 1
ATOM 790 N N . LEU A 1 108 ? 15.224 0.761 -8.248 1.00 74.00 108 LEU A N 1
ATOM 791 C CA . LEU A 1 108 ? 15.598 0.876 -6.831 1.00 74.00 108 LEU A CA 1
ATOM 792 C C . LEU A 1 108 ? 14.607 1.725 -6.032 1.00 74.00 108 LEU A C 1
ATOM 794 O O . LEU A 1 108 ? 14.381 1.452 -4.860 1.00 74.00 108 LEU A O 1
ATOM 798 N N . THR A 1 109 ? 14.011 2.733 -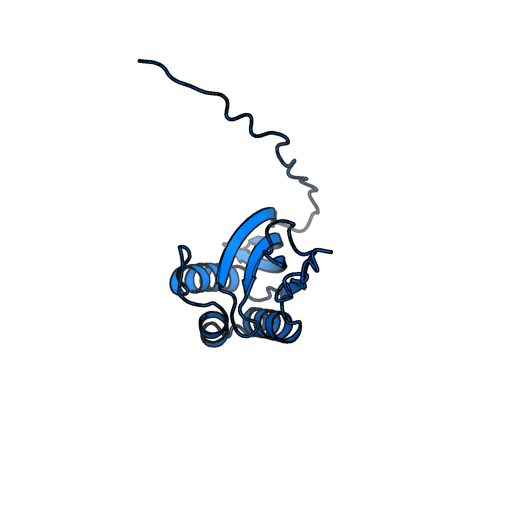6.667 1.00 78.19 109 THR A N 1
ATOM 799 C CA . THR A 1 109 ? 13.022 3.622 -6.059 1.00 78.19 109 THR A CA 1
ATOM 800 C C . THR A 1 109 ? 11.812 3.821 -6.971 1.00 78.19 109 THR A C 1
ATOM 802 O O . THR A 1 109 ? 11.886 3.683 -8.202 1.00 78.19 109 THR A O 1
ATOM 805 N N . LEU A 1 110 ? 10.671 4.124 -6.356 1.00 77.69 110 LEU A N 1
ATOM 806 C CA . LEU A 1 110 ? 9.477 4.639 -7.016 1.00 77.69 110 LEU A CA 1
ATOM 807 C C . LEU A 1 110 ? 9.655 6.133 -7.277 1.00 77.69 110 LEU A C 1
ATOM 809 O O . LEU A 1 110 ? 9.914 6.897 -6.359 1.00 77.69 110 LEU A O 1
ATOM 813 N N . GLY A 1 111 ? 9.528 6.541 -8.531 1.00 74.06 111 GLY A N 1
ATOM 814 C CA . GLY A 1 111 ? 9.446 7.935 -8.951 1.00 74.06 111 GLY A CA 1
ATOM 815 C C . GLY A 1 111 ? 8.013 8.460 -8.890 1.00 74.06 111 GLY A C 1
ATOM 816 O O . GLY A 1 111 ? 7.236 8.075 -8.019 1.00 74.06 111 GLY A O 1
ATOM 817 N N . SER A 1 112 ? 7.655 9.326 -9.841 1.00 70.12 112 SER A N 1
ATOM 818 C CA . SER A 1 112 ? 6.322 9.929 -9.902 1.00 70.12 112 SER A CA 1
ATOM 819 C C . SER A 1 112 ? 5.202 8.890 -9.983 1.00 70.12 112 SER A C 1
ATOM 821 O O . SER A 1 112 ? 5.351 7.835 -10.612 1.00 70.12 112 SER A O 1
ATOM 823 N N . GLN A 1 113 ? 4.085 9.221 -9.334 1.00 75.06 113 GLN A N 1
ATOM 824 C CA . GLN A 1 113 ? 2.907 8.376 -9.184 1.00 75.06 113 GLN A CA 1
ATOM 825 C C . GLN A 1 113 ? 1.675 9.130 -9.687 1.00 75.06 113 GLN A C 1
ATOM 827 O O . GLN A 1 113 ? 1.471 10.291 -9.346 1.00 75.06 113 GLN A O 1
ATOM 832 N N . GLU A 1 114 ? 0.835 8.463 -10.468 1.00 76.25 114 GLU A N 1
ATOM 833 C CA . GLU A 1 114 ? -0.468 8.970 -10.897 1.00 76.25 114 GLU A CA 1
ATOM 834 C C . GLU A 1 114 ? -1.534 7.931 -10.557 1.00 76.25 114 GLU A C 1
ATOM 836 O O . GLU A 1 114 ? -1.373 6.749 -10.858 1.00 76.25 114 GLU A O 1
ATOM 841 N N . VAL A 1 115 ? -2.630 8.359 -9.934 1.00 78.25 115 VAL A N 1
ATOM 842 C CA . VAL A 1 115 ? -3.750 7.468 -9.616 1.00 78.25 115 VAL A CA 1
ATOM 843 C C . VAL A 1 115 ? -4.561 7.208 -10.882 1.00 78.25 115 VAL A C 1
ATOM 845 O O . VAL A 1 115 ? -5.191 8.117 -11.412 1.00 78.25 115 VAL A O 1
ATOM 848 N N . LEU A 1 116 ? -4.566 5.957 -11.345 1.00 75.00 116 LEU A N 1
ATOM 849 C CA . LEU A 1 116 ? -5.377 5.514 -12.483 1.00 75.00 116 LEU A CA 1
ATOM 850 C C . LEU A 1 116 ? -6.786 5.103 -12.052 1.00 75.00 116 LEU A C 1
ATOM 852 O O . LEU A 1 116 ? -7.753 5.341 -12.770 1.00 75.00 116 LEU A O 1
ATOM 856 N N . ALA A 1 117 ? -6.896 4.452 -10.893 1.00 73.12 117 ALA A N 1
ATOM 857 C CA . ALA A 1 117 ? -8.161 4.009 -10.321 1.00 73.12 117 ALA A CA 1
ATOM 858 C C . ALA A 1 117 ? -8.055 3.905 -8.798 1.00 73.12 117 ALA A C 1
ATOM 860 O O . ALA A 1 117 ? -7.001 3.550 -8.269 1.00 73.12 117 ALA A O 1
ATOM 861 N N . GLU A 1 118 ? -9.155 4.167 -8.100 1.00 80.69 118 GLU A N 1
ATOM 862 C CA . GLU A 1 118 ? -9.261 4.035 -6.649 1.00 80.69 118 GLU A CA 1
ATOM 863 C C . GLU A 1 118 ? -10.668 3.568 -6.270 1.00 80.69 118 GLU A C 1
ATOM 865 O O . GLU A 1 118 ? -11.664 4.086 -6.774 1.00 80.69 118 GLU A O 1
ATOM 870 N N . GLU A 1 119 ? -10.743 2.602 -5.359 1.00 77.62 119 GLU A N 1
ATOM 871 C CA . GLU A 1 119 ? -11.977 2.163 -4.718 1.00 77.62 119 GLU A CA 1
ATOM 872 C C . GLU A 1 119 ? -11.740 2.054 -3.211 1.00 77.62 119 GLU A C 1
ATOM 874 O O . GLU A 1 119 ? -10.730 1.511 -2.768 1.00 77.62 119 GLU A O 1
ATOM 879 N N . SER A 1 120 ? -12.660 2.571 -2.398 1.00 78.44 120 SER A N 1
ATOM 880 C CA . SER A 1 120 ? -12.574 2.493 -0.939 1.00 78.44 120 SER A CA 1
ATOM 881 C C . SER A 1 120 ? -13.950 2.283 -0.327 1.00 78.44 120 SER A C 1
ATOM 883 O O . SER A 1 120 ? -14.894 3.020 -0.607 1.00 78.44 120 SER A O 1
ATOM 885 N N . ILE A 1 121 ? -14.053 1.287 0.547 1.00 78.88 121 ILE A N 1
ATOM 886 C CA . ILE A 1 121 ? -15.268 0.939 1.274 1.00 78.88 121 ILE A CA 1
ATOM 887 C C . ILE A 1 121 ? -14.946 0.960 2.767 1.00 78.88 121 ILE A C 1
ATOM 889 O O . ILE A 1 121 ? -14.098 0.207 3.250 1.00 78.88 121 ILE A O 1
ATOM 893 N N . VAL A 1 122 ? -15.667 1.802 3.509 1.00 75.25 122 VAL A N 1
ATOM 894 C CA . VAL A 1 122 ? -15.634 1.831 4.975 1.00 75.25 122 VAL A CA 1
ATOM 895 C C . VAL A 1 122 ? -16.981 1.358 5.495 1.00 75.25 122 VAL A C 1
ATOM 897 O O . VAL A 1 122 ? -18.022 1.930 5.173 1.00 75.25 122 VAL A O 1
ATOM 900 N N . ARG A 1 123 ? -16.966 0.292 6.297 1.00 72.25 123 ARG A N 1
ATOM 901 C CA . ARG A 1 123 ? -18.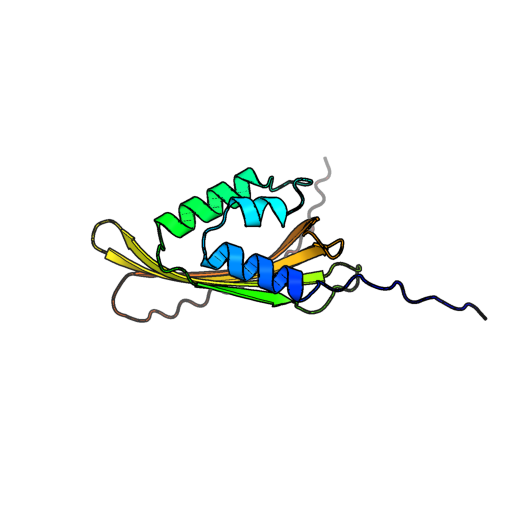172 -0.305 6.881 1.00 72.25 123 ARG A CA 1
ATOM 902 C C . ARG A 1 123 ? -18.180 -0.100 8.383 1.00 72.25 123 ARG A C 1
ATOM 904 O O . ARG A 1 123 ? -17.177 -0.393 9.022 1.00 72.25 123 ARG A O 1
ATOM 911 N N . SER A 1 124 ? -19.303 0.347 8.937 1.00 53.59 124 SER A N 1
ATOM 912 C CA . SER A 1 124 ? -19.514 0.490 10.382 1.00 53.59 124 SER A CA 1
ATOM 913 C C . SER A 1 124 ? -20.504 -0.565 10.875 1.00 53.59 124 SER A C 1
ATOM 915 O O . SER A 1 124 ? -21.642 -0.593 10.408 1.00 53.59 124 SER A O 1
ATOM 917 N N . GLY A 1 125 ? -20.097 -1.399 11.835 1.00 53.47 125 GLY A N 1
ATOM 918 C CA . GLY A 1 125 ? -20.968 -2.380 12.501 1.00 53.47 125 GLY A CA 1
ATOM 919 C C . GLY A 1 125 ? -20.980 -3.810 11.924 1.00 53.47 125 GLY A C 1
ATOM 920 O O . GLY A 1 125 ? -20.492 -4.080 10.831 1.00 53.47 125 GLY A O 1
ATOM 921 N N . GLU A 1 126 ? -21.566 -4.737 12.694 1.00 46.41 126 GLU A N 1
ATOM 922 C CA . GLU A 1 126 ? -21.608 -6.206 12.498 1.00 46.41 126 GLU A CA 1
ATOM 923 C C . GLU A 1 126 ? -22.299 -6.722 11.214 1.00 46.41 126 GLU A C 1
ATOM 925 O O . GLU A 1 126 ? -22.379 -7.933 11.011 1.00 46.41 126 GLU A O 1
ATOM 930 N N . ARG A 1 127 ? -22.818 -5.856 10.331 1.00 39.41 127 ARG A N 1
ATOM 931 C CA . ARG A 1 127 ? -23.578 -6.280 9.141 1.00 39.41 127 ARG A CA 1
ATOM 932 C C . ARG A 1 127 ? -22.992 -5.750 7.841 1.00 39.41 127 ARG A C 1
ATOM 934 O O . ARG A 1 127 ? -22.828 -4.549 7.647 1.00 39.41 127 ARG A O 1
ATOM 941 N N . ASP A 1 128 ? -22.773 -6.693 6.928 1.00 36.16 128 ASP A N 1
ATOM 942 C CA . ASP A 1 128 ? -22.462 -6.475 5.521 1.00 36.16 128 ASP A CA 1
ATOM 943 C C . ASP A 1 128 ? -23.524 -5.578 4.866 1.00 36.16 128 ASP A C 1
ATOM 945 O O . ASP A 1 128 ? -24.686 -5.961 4.724 1.00 36.16 128 ASP A O 1
ATOM 949 N N . LEU A 1 129 ? -23.118 -4.380 4.451 1.00 34.50 129 LEU A N 1
ATOM 950 C CA . LEU A 1 129 ? -23.858 -3.558 3.503 1.00 34.50 129 LEU A CA 1
ATOM 951 C C . LEU A 1 129 ? -23.000 -3.448 2.243 1.00 34.50 129 LEU A C 1
ATOM 953 O O . LEU A 1 129 ? -21.939 -2.823 2.240 1.00 34.50 129 LEU A O 1
ATOM 957 N N . ALA A 1 130 ? -23.453 -4.123 1.187 1.00 34.22 130 ALA A N 1
ATOM 958 C CA . ALA A 1 130 ? -22.894 -4.009 -0.148 1.00 34.22 130 ALA A CA 1
ATOM 959 C C . ALA A 1 130 ? -23.209 -2.611 -0.689 1.00 34.22 130 ALA A C 1
ATOM 961 O O . ALA A 1 130 ? -24.337 -2.331 -1.087 1.00 34.22 130 ALA A O 1
ATOM 962 N N . VAL A 1 131 ? -22.216 -1.727 -0.685 1.00 35.28 131 VAL A N 1
ATOM 963 C CA . VAL A 1 131 ? -22.272 -0.486 -1.454 1.00 35.28 131 VAL A CA 1
ATOM 964 C C . VAL A 1 131 ? -21.210 -0.606 -2.536 1.00 35.28 131 VAL A C 1
ATOM 966 O O . VAL A 1 131 ? -20.030 -0.394 -2.282 1.00 35.28 131 VAL A O 1
ATOM 969 N N . SER A 1 132 ? -21.641 -1.020 -3.729 1.00 32.56 132 SER A N 1
ATOM 970 C CA . SER A 1 132 ? -20.874 -0.828 -4.958 1.00 32.56 132 SER A CA 1
ATOM 971 C C . SER A 1 132 ? -20.867 0.663 -5.264 1.00 32.56 132 SER A C 1
ATOM 973 O O . SER A 1 132 ? -21.922 1.248 -5.517 1.00 32.56 132 SER A O 1
ATOM 975 N N . VAL A 1 133 ? -19.694 1.284 -5.228 1.00 39.47 133 VAL A N 1
ATOM 976 C CA . VAL A 1 133 ? -19.516 2.626 -5.777 1.00 39.47 133 VAL A CA 1
ATOM 977 C C . VAL A 1 133 ? -19.363 2.446 -7.285 1.00 39.47 133 VAL A C 1
ATOM 979 O O . VAL A 1 133 ? -18.388 1.870 -7.751 1.00 39.47 133 VAL A O 1
ATOM 982 N N . MET A 1 134 ? -20.373 2.860 -8.053 1.00 28.84 134 MET A N 1
ATOM 983 C CA . MET A 1 134 ? -20.267 2.926 -9.511 1.00 28.84 134 MET A CA 1
ATOM 984 C C . MET A 1 134 ? -19.154 3.911 -9.876 1.00 28.84 134 MET A C 1
ATOM 986 O O . MET A 1 134 ? -19.252 5.095 -9.552 1.00 28.84 134 MET A O 1
ATOM 990 N N . ALA A 1 135 ? -18.122 3.429 -10.568 1.00 30.89 135 ALA A N 1
ATOM 991 C CA . ALA A 1 135 ? -17.214 4.290 -11.311 1.00 30.89 135 ALA A CA 1
ATOM 992 C C . ALA A 1 135 ? -18.035 5.117 -12.320 1.00 30.89 135 ALA A C 1
ATOM 994 O O . ALA A 1 135 ? -18.877 4.545 -13.020 1.00 30.89 135 ALA A O 1
ATOM 995 N N . PRO A 1 136 ? -17.851 6.444 -12.414 1.00 30.62 136 PRO A N 1
ATOM 996 C CA . PRO A 1 136 ? -18.430 7.190 -13.514 1.00 30.62 136 PRO A CA 1
ATOM 997 C C . PRO A 1 136 ? -17.656 6.863 -14.795 1.00 30.62 136 PRO A C 1
ATOM 999 O O . PRO A 1 136 ? -16.525 7.303 -14.994 1.00 30.62 136 PRO A O 1
ATOM 1002 N N . ASP A 1 137 ? -18.291 6.097 -15.678 1.00 43.25 137 ASP A N 1
ATOM 1003 C CA . ASP A 1 137 ? -17.968 6.093 -17.098 1.00 43.25 137 ASP A CA 1
ATOM 1004 C C . ASP A 1 137 ? -18.108 7.526 -17.647 1.00 43.25 137 ASP A C 1
ATOM 1006 O O . ASP A 1 137 ? -19.138 8.176 -17.465 1.00 43.25 137 ASP A O 1
ATOM 1010 N N . THR A 1 138 ? -17.083 7.972 -18.381 1.00 39.16 138 THR A N 1
ATOM 1011 C CA . THR A 1 138 ? -17.008 9.220 -19.164 1.00 39.16 138 THR A CA 1
ATOM 1012 C C . THR A 1 138 ? -16.727 10.516 -18.391 1.00 39.16 138 THR A C 1
ATOM 1014 O O . THR A 1 138 ? -17.603 11.127 -17.784 1.00 39.16 138 THR A O 1
ATOM 1017 N N . VAL A 1 139 ? -15.518 11.055 -18.595 1.00 43.31 139 VAL A N 1
ATOM 1018 C CA . VAL A 1 139 ? -15.291 12.508 -18.572 1.00 43.31 139 VAL A CA 1
ATOM 1019 C C . VAL A 1 139 ? -15.325 13.037 -20.006 1.00 43.31 139 VAL A C 1
ATOM 1021 O O . VAL A 1 139 ? -14.424 12.813 -20.808 1.00 43.31 139 VAL A O 1
ATOM 1024 N N . LEU A 1 140 ? -16.408 13.736 -20.340 1.00 39.44 140 LEU A N 1
ATOM 1025 C CA . LEU A 1 140 ? -16.567 14.483 -21.583 1.00 39.44 140 LEU A CA 1
ATOM 1026 C C . LEU A 1 140 ? -16.160 15.934 -21.296 1.00 39.44 140 LEU A C 1
ATOM 1028 O O . LEU A 1 140 ? -16.998 16.773 -20.977 1.00 39.44 140 LEU A O 1
ATOM 1032 N N . THR A 1 141 ? -14.865 16.253 -21.353 1.00 43.59 141 THR A N 1
ATOM 1033 C CA . THR A 1 141 ? -14.398 17.645 -21.231 1.00 43.59 141 THR A CA 1
ATOM 1034 C C . THR A 1 141 ? -14.445 18.336 -22.589 1.00 43.59 141 THR A C 1
ATOM 1036 O O . THR A 1 141 ? -13.440 18.677 -23.201 1.00 43.59 141 THR A O 1
ATOM 1039 N N . GLY A 1 142 ? -15.659 18.561 -23.083 1.00 41.84 142 GLY A N 1
ATOM 1040 C CA . GLY A 1 142 ? -15.896 19.501 -24.166 1.00 41.84 142 GLY A CA 1
ATOM 1041 C C . GLY A 1 142 ? -16.497 20.779 -23.611 1.00 41.84 142 GLY A C 1
ATOM 1042 O O . GLY A 1 142 ? -17.713 20.876 -23.608 1.00 41.84 142 GLY A O 1
ATOM 1043 N N . GLN A 1 143 ? -15.686 21.751 -23.180 1.00 35.78 143 GLN A N 1
ATOM 1044 C CA . GLN A 1 143 ? -16.129 23.149 -23.092 1.00 35.78 143 GLN A CA 1
ATOM 1045 C C . GLN A 1 143 ? -15.004 24.097 -23.526 1.00 35.78 143 GLN A C 1
ATOM 1047 O O . GLN A 1 143 ? -14.109 24.435 -22.758 1.00 35.78 143 GLN A O 1
ATOM 1052 N N . ARG A 1 144 ? -15.073 24.539 -24.791 1.00 40.56 144 ARG A N 1
ATOM 1053 C CA . ARG A 1 144 ? -14.554 25.851 -25.194 1.00 40.56 144 ARG A CA 1
ATOM 1054 C C . ARG A 1 144 ? -15.511 26.889 -24.620 1.00 40.56 144 ARG A C 1
ATOM 1056 O O . ARG A 1 144 ? -16.689 26.857 -24.963 1.00 40.56 144 ARG A O 1
ATOM 1063 N N . TYR A 1 145 ? -15.002 27.806 -23.809 1.00 37.88 145 TYR A N 1
ATOM 1064 C CA . TYR A 1 145 ? -15.643 29.103 -23.622 1.00 37.88 145 TYR A CA 1
ATOM 1065 C C . TYR A 1 145 ? -14.903 30.111 -24.503 1.00 37.88 145 TYR A C 1
ATOM 1067 O O . TYR A 1 145 ? -13.692 30.278 -24.378 1.00 37.88 145 TYR A O 1
ATOM 1075 N N . ASP A 1 146 ? -15.641 30.694 -25.441 1.00 45.50 146 ASP A N 1
ATOM 1076 C CA . ASP A 1 146 ? -15.260 31.864 -26.229 1.00 45.50 146 ASP A CA 1
ATOM 1077 C C . ASP A 1 146 ? -15.815 33.087 -25.485 1.00 45.50 146 ASP A C 1
ATOM 1079 O O . ASP A 1 146 ? -17.008 33.103 -25.164 1.00 45.50 146 ASP A O 1
ATOM 1083 N N . LEU A 1 147 ? -14.951 34.050 -25.161 1.00 49.66 147 LEU A N 1
ATOM 1084 C CA . LEU A 1 147 ? -15.288 35.445 -24.865 1.00 49.66 147 LEU A CA 1
ATOM 1085 C C . LEU A 1 147 ? -14.176 36.335 -25.421 1.00 49.66 147 LEU A C 1
ATOM 1087 O O . LEU A 1 147 ? -12.992 35.979 -25.209 1.00 49.66 147 LEU A O 1
#

Secondary structure (DSSP, 8-state):
----PPP---PPPHHHHHHHHHHHHHT-HHHHHHHB-S-SSS-HHHHHHHHHHHHHH-TT-EEEEEE-PPPTTS-EEEEEEEEEEEEETTEEEEEEEEEEEEEEE-SSSEEEEEEEEEEEEEEESSS----------------PPP-

Radius of gyration: 18.68 Å; chains: 1; bounding box: 40×43×63 Å